Protein AF-A0A1J3EG55-F1 (afdb_monomer_lite)

Organism: Noccaea caerulescens (NCBI:txid107243)

Sequence (106 aa):
DQLGSNFPNFKHTSLSLSAMIHILVRSGRLSDAQGFVLRMIRRSGVSRAEIVNSLVSTYGNCGSNDSVFDLLIRTYVQARKLREAHEAFTLLRSKGYNVSIDACNA

InterPro domains:
  IPR002885 Pentatricopeptide repeat [PF01535] (17-43)
  IPR002885 Pentatricopeptide repeat [PF01535] (69-96)
  IPR002885 Pentatricopeptide repeat [TIGR00756] (68-99)
  IPR011990 Tetratricopeptide-like helical domain superfamily [G3DSA:1.25.40.10] (5-106)

Foldseek 3Di:
DDPDPPPPDPPQALQNLLLVLQLCVVVVVLVVSLVSLLVQVPDPPDALCRNLVSNVVCCVVSVGDLVSLLSNLLSCVVVVNLVSSVVNQVVCVVVVRDHDPVSNVD

Secondary structure (DSSP, 8-state):
-------TT----HHHHHHHHHHHHHTT-HHHHHHHHHHHHT-TT--HHHHHHHHHHHHTTTT--THHHHHHHHHHHHTT-HHHHHHHHHHHHHTT----HHHHT-

pLDDT: mean 87.92, std 17.44, range [34.44, 98.19]

Radius of gyration: 14.38 Å; chains: 1; bounding box: 51×28×25 Å

Structure (mmCIF, N/CA/C/O backbone):
data_AF-A0A1J3EG55-F1
#
_entry.id   AF-A0A1J3EG55-F1
#
loop_
_atom_site.group_PDB
_atom_site.id
_atom_site.type_symbol
_atom_site.label_atom_id
_atom_site.label_alt_id
_atom_site.label_comp_id
_atom_site.label_asym_id
_atom_site.label_entity_id
_atom_site.label_seq_id
_atom_site.pdbx_PDB_ins_code
_atom_site.Cartn_x
_atom_site.Cartn_y
_atom_site.Cartn_z
_atom_site.occupancy
_atom_site.B_iso_or_equiv
_atom_site.auth_seq_id
_atom_site.auth_comp_id
_atom_site.auth_asym_id
_atom_site.auth_atom_id
_atom_site.pdbx_PDB_model_num
ATOM 1 N N . ASP A 1 1 ? 37.882 15.446 9.664 1.00 34.44 1 ASP A N 1
ATOM 2 C CA . ASP A 1 1 ? 36.672 16.292 9.684 1.00 34.44 1 ASP A CA 1
ATOM 3 C C . ASP A 1 1 ? 35.411 15.461 9.834 1.00 34.44 1 ASP A C 1
ATOM 5 O O . ASP A 1 1 ? 35.307 14.386 9.256 1.00 34.44 1 ASP A O 1
ATOM 9 N N . GLN A 1 2 ? 34.519 15.908 10.715 1.00 37.38 2 GLN A N 1
ATOM 10 C CA . GLN A 1 2 ? 33.404 15.155 11.293 1.00 37.38 2 GLN A CA 1
ATOM 11 C C . GLN A 1 2 ? 32.308 14.804 10.265 1.00 37.38 2 GLN A C 1
ATOM 13 O O . GLN A 1 2 ? 31.556 15.671 9.827 1.00 37.38 2 GLN A O 1
ATOM 18 N N . LEU A 1 3 ? 32.153 13.513 9.947 1.00 38.78 3 LEU A N 1
ATOM 19 C CA . LEU A 1 3 ? 30.955 12.959 9.303 1.00 38.78 3 LEU A CA 1
ATOM 20 C C . LEU A 1 3 ? 29.924 12.616 10.379 1.00 38.78 3 LEU A C 1
ATOM 22 O O . LEU A 1 3 ? 29.808 11.483 10.837 1.00 38.78 3 LEU A O 1
ATOM 26 N N . GLY A 1 4 ? 29.201 13.643 10.802 1.00 37.09 4 GLY A N 1
ATOM 27 C CA . GLY A 1 4 ? 28.078 13.542 11.723 1.00 37.09 4 GLY A CA 1
ATOM 28 C C . GLY A 1 4 ? 26.906 14.366 11.220 1.00 37.09 4 GLY A C 1
ATOM 29 O O . GLY A 1 4 ? 26.401 15.211 11.949 1.00 37.09 4 GLY A O 1
ATOM 30 N N . SER A 1 5 ? 26.471 14.165 9.974 1.00 38.44 5 SER A N 1
ATOM 31 C CA . SER A 1 5 ? 25.207 14.744 9.516 1.00 38.44 5 SER A CA 1
ATOM 32 C C . SER A 1 5 ? 24.036 13.894 10.017 1.00 38.44 5 SER A C 1
ATOM 34 O O . SER A 1 5 ? 23.372 13.163 9.286 1.00 38.44 5 SER A O 1
ATOM 36 N N . ASN A 1 6 ? 23.761 14.021 11.316 1.00 37.44 6 ASN A N 1
ATOM 37 C CA . ASN A 1 6 ? 22.403 13.857 11.814 1.00 37.44 6 ASN A CA 1
ATOM 38 C C . ASN A 1 6 ? 21.540 14.879 11.065 1.00 37.44 6 ASN A C 1
ATOM 40 O O . ASN A 1 6 ? 21.702 16.072 11.293 1.00 37.44 6 ASN A O 1
ATOM 44 N N . PHE A 1 7 ? 20.666 14.432 10.159 1.00 41.16 7 PHE A N 1
ATOM 45 C CA . PHE A 1 7 ? 19.655 15.280 9.521 1.00 41.16 7 PHE A CA 1
ATOM 46 C C . PHE A 1 7 ? 18.343 15.141 10.300 1.00 41.16 7 PHE A C 1
ATOM 48 O O . PHE A 1 7 ? 17.557 14.227 10.022 1.00 41.16 7 PHE A O 1
ATOM 55 N N . PRO A 1 8 ? 18.069 16.000 11.296 1.00 42.47 8 PRO A N 1
ATOM 56 C CA . PRO A 1 8 ? 16.847 15.904 12.065 1.00 42.47 8 PRO A CA 1
ATOM 57 C C . PRO A 1 8 ? 15.734 16.480 11.185 1.00 42.47 8 PRO A C 1
ATOM 59 O O . PRO A 1 8 ? 15.786 17.640 10.784 1.00 42.47 8 PRO A O 1
ATOM 62 N N . ASN A 1 9 ? 14.716 15.667 10.898 1.00 39.00 9 ASN A N 1
ATOM 63 C CA . ASN A 1 9 ? 13.467 16.049 10.224 1.00 39.00 9 ASN A CA 1
ATOM 64 C C . ASN A 1 9 ? 13.470 16.102 8.687 1.00 39.00 9 ASN A C 1
ATOM 66 O O . ASN A 1 9 ? 12.848 16.992 8.102 1.00 39.00 9 ASN A O 1
ATOM 70 N N . PHE A 1 10 ? 13.994 15.077 8.008 1.00 43.84 10 PHE A N 1
ATOM 71 C CA . PHE A 1 10 ? 13.434 14.760 6.689 1.00 43.84 10 PHE A CA 1
ATOM 72 C C . PHE A 1 10 ? 11.945 14.416 6.868 1.00 43.84 10 PHE A C 1
ATOM 74 O O . PHE A 1 10 ? 11.579 13.315 7.290 1.00 43.84 10 PHE A O 1
ATOM 81 N N . LYS A 1 11 ? 11.053 15.369 6.566 1.00 47.81 11 LYS A N 1
ATOM 82 C CA . LYS A 1 11 ? 9.643 15.062 6.312 1.00 47.81 11 LYS A CA 1
ATOM 83 C C . LYS A 1 11 ? 9.623 14.184 5.067 1.00 47.81 11 LYS A C 1
ATOM 85 O O . LYS A 1 11 ? 9.596 14.692 3.951 1.00 47.81 11 LYS A O 1
ATOM 90 N N . HIS A 1 12 ? 9.686 12.869 5.257 1.00 60.31 12 HIS A N 1
ATOM 91 C CA . HIS A 1 12 ? 9.522 11.923 4.164 1.00 60.31 12 HIS A CA 1
ATOM 92 C C . HIS A 1 12 ? 8.202 12.239 3.457 1.00 60.31 12 HIS A C 1
ATOM 94 O O . HIS A 1 12 ? 7.116 12.110 4.036 1.00 60.31 12 HIS A O 1
ATOM 100 N N . THR A 1 13 ? 8.299 12.702 2.214 1.00 80.75 13 THR A N 1
ATOM 101 C CA . THR A 1 13 ? 7.138 12.909 1.354 1.00 80.75 13 THR A CA 1
ATOM 102 C C . THR A 1 13 ? 6.479 11.557 1.100 1.00 80.75 13 THR A C 1
ATOM 104 O O . THR A 1 13 ? 7.132 10.510 1.191 1.00 80.75 13 THR A O 1
ATOM 107 N N . SER A 1 14 ? 5.186 11.556 0.776 1.00 86.56 14 SER A N 1
ATOM 108 C CA . SER A 1 14 ? 4.450 10.331 0.424 1.00 86.56 14 SER A CA 1
ATOM 109 C C . SER A 1 14 ? 5.175 9.526 -0.667 1.00 86.56 14 SER A C 1
ATOM 111 O O . SER A 1 14 ? 5.183 8.301 -0.617 1.00 86.56 14 SER A O 1
ATOM 113 N N . LEU A 1 15 ? 5.895 10.207 -1.569 1.00 90.44 15 LEU A N 1
ATOM 114 C CA . LEU A 1 15 ? 6.748 9.611 -2.605 1.00 90.44 15 LEU A CA 1
ATOM 115 C C . LEU A 1 15 ? 7.924 8.804 -2.038 1.00 90.44 15 LEU A C 1
ATOM 117 O O . LEU A 1 15 ? 8.106 7.650 -2.409 1.00 90.44 15 LEU A O 1
ATOM 121 N N . SER A 1 16 ? 8.705 9.376 -1.116 1.00 91.81 16 SER A N 1
ATOM 122 C CA . SER A 1 16 ? 9.853 8.670 -0.522 1.00 91.81 16 SER A CA 1
ATOM 123 C C . SER A 1 16 ? 9.432 7.436 0.284 1.00 91.81 16 SER A C 1
ATOM 125 O O . SER A 1 16 ? 10.074 6.392 0.191 1.00 91.81 16 SER A O 1
ATOM 127 N N . LEU A 1 17 ? 8.316 7.526 1.022 1.00 93.69 17 LEU A N 1
ATOM 128 C CA . LEU A 1 17 ? 7.727 6.375 1.714 1.00 93.69 17 LEU A CA 1
ATOM 129 C C . LEU A 1 17 ? 7.264 5.315 0.709 1.00 93.69 17 LEU A C 1
ATOM 131 O O . LEU A 1 17 ? 7.557 4.141 0.901 1.00 93.69 17 LEU A O 1
ATOM 135 N N . SER A 1 18 ? 6.624 5.731 -0.386 1.00 95.94 18 SER A N 1
ATOM 136 C CA . SER A 1 18 ? 6.168 4.822 -1.445 1.00 95.94 18 SER A CA 1
ATOM 137 C C . SER A 1 18 ? 7.332 4.077 -2.102 1.00 95.94 18 SER A C 1
ATOM 139 O O . SER A 1 18 ? 7.285 2.855 -2.213 1.00 95.94 18 SER A O 1
ATOM 141 N N . ALA A 1 19 ? 8.424 4.770 -2.440 1.00 95.75 19 ALA A N 1
ATOM 142 C CA . ALA A 1 19 ? 9.626 4.138 -2.985 1.00 95.75 19 ALA A CA 1
ATOM 143 C C . ALA A 1 19 ? 10.225 3.095 -2.023 1.00 95.75 19 ALA A C 1
ATOM 145 O O . ALA A 1 19 ? 10.540 1.980 -2.442 1.00 95.75 19 ALA A O 1
ATOM 146 N N . MET A 1 20 ? 10.326 3.416 -0.725 1.00 96.50 20 MET A N 1
ATOM 147 C CA . MET A 1 20 ? 10.784 2.456 0.290 1.00 96.50 20 MET A CA 1
ATOM 148 C C . MET A 1 20 ? 9.860 1.239 0.382 1.00 96.50 20 MET A C 1
ATOM 150 O O . MET A 1 20 ? 10.346 0.110 0.406 1.00 96.50 20 MET A O 1
ATOM 154 N N . ILE A 1 21 ? 8.540 1.452 0.380 1.00 97.50 21 ILE A N 1
ATOM 155 C CA . ILE A 1 21 ? 7.551 0.369 0.399 1.00 97.50 21 ILE A CA 1
ATOM 156 C C . ILE A 1 21 ? 7.740 -0.548 -0.818 1.00 97.50 21 ILE A C 1
ATOM 158 O O . ILE A 1 21 ? 7.843 -1.759 -0.637 1.00 97.50 21 ILE A O 1
ATOM 162 N N . HIS A 1 22 ? 7.858 -0.005 -2.037 1.00 97.31 22 HIS A N 1
ATOM 163 C CA . HIS A 1 22 ? 8.062 -0.821 -3.241 1.00 97.31 22 HIS A CA 1
ATOM 164 C C . HIS A 1 22 ? 9.343 -1.659 -3.175 1.00 97.31 22 HIS A C 1
ATOM 166 O O . HIS A 1 22 ? 9.319 -2.840 -3.525 1.00 97.31 22 HIS A O 1
ATOM 172 N N . ILE A 1 23 ? 10.451 -1.069 -2.711 1.00 96.56 23 ILE A N 1
ATOM 173 C CA . ILE A 1 23 ? 11.729 -1.776 -2.557 1.00 96.56 23 ILE A CA 1
ATOM 174 C C . ILE A 1 23 ? 11.585 -2.920 -1.549 1.00 96.56 23 ILE A C 1
ATOM 176 O O . ILE A 1 23 ? 12.027 -4.033 -1.824 1.00 96.56 23 ILE A O 1
ATOM 180 N N . LEU A 1 24 ? 10.952 -2.672 -0.400 1.00 97.31 24 LEU A N 1
ATOM 181 C CA . LEU A 1 24 ? 10.777 -3.680 0.647 1.00 97.31 24 LEU A CA 1
ATOM 182 C C . LEU A 1 24 ? 9.854 -4.820 0.206 1.00 97.31 24 LEU A C 1
ATOM 184 O O . LEU A 1 24 ? 10.186 -5.980 0.441 1.00 97.31 24 LEU A O 1
ATOM 188 N N . VAL A 1 25 ? 8.752 -4.505 -0.482 1.00 97.12 25 VAL A N 1
ATOM 189 C CA . VAL A 1 25 ? 7.839 -5.502 -1.064 1.00 97.12 25 VAL A CA 1
ATOM 190 C C . VAL A 1 25 ? 8.579 -6.403 -2.048 1.00 97.12 25 VAL A C 1
ATOM 192 O O . VAL A 1 25 ? 8.508 -7.625 -1.938 1.00 97.12 25 VAL A O 1
ATOM 195 N N . ARG A 1 26 ? 9.357 -5.817 -2.966 1.00 94.88 26 ARG A N 1
ATOM 196 C CA . ARG A 1 26 ? 10.136 -6.580 -3.951 1.00 94.88 26 ARG A CA 1
ATOM 197 C C . ARG A 1 26 ? 11.207 -7.458 -3.304 1.00 94.88 26 ARG A C 1
ATOM 199 O O . ARG A 1 26 ? 11.486 -8.542 -3.798 1.00 94.88 26 ARG A O 1
ATOM 206 N N . SER A 1 27 ? 11.778 -7.004 -2.195 1.00 95.06 27 SER A N 1
ATOM 207 C CA . SER A 1 27 ? 12.760 -7.762 -1.415 1.00 95.06 27 SER A CA 1
ATOM 208 C C . SER A 1 27 ? 12.127 -8.783 -0.456 1.00 95.06 27 SER A C 1
ATOM 210 O O . SER A 1 27 ? 12.838 -9.353 0.366 1.00 95.06 27 SER A O 1
ATOM 212 N N . GLY A 1 28 ? 10.803 -8.990 -0.494 1.00 94.81 28 GLY A N 1
AT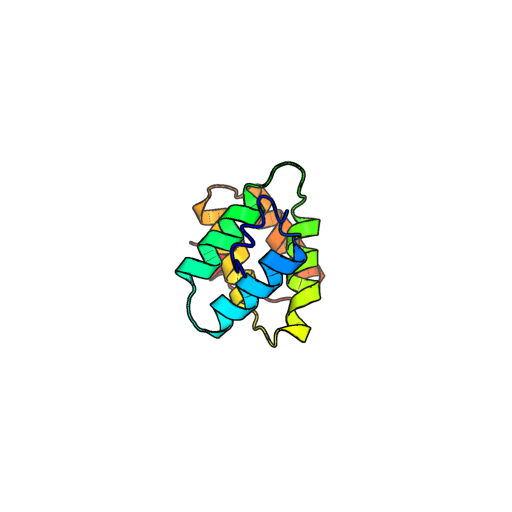OM 213 C CA . GLY A 1 28 ? 10.090 -9.936 0.375 1.00 94.81 28 GLY A CA 1
ATOM 214 C C . GLY A 1 28 ? 9.966 -9.499 1.841 1.00 94.81 28 GLY A C 1
ATOM 215 O O . GLY A 1 28 ? 9.467 -10.250 2.677 1.00 94.81 28 GLY A O 1
ATOM 216 N N . ARG A 1 29 ? 10.378 -8.273 2.180 1.00 97.00 29 ARG A N 1
ATOM 217 C CA . ARG A 1 29 ? 10.374 -7.725 3.547 1.00 97.00 29 ARG A CA 1
ATOM 218 C C . ARG A 1 29 ? 9.020 -7.101 3.890 1.00 97.00 29 ARG A C 1
ATOM 220 O O . ARG A 1 29 ? 8.917 -5.905 4.170 1.00 97.00 29 ARG A O 1
ATOM 227 N N . LEU A 1 30 ? 7.965 -7.914 3.842 1.00 95.69 30 LEU A N 1
ATOM 228 C CA . LEU A 1 30 ? 6.580 -7.442 3.958 1.00 95.69 30 LEU A CA 1
ATOM 229 C C . LEU A 1 30 ? 6.268 -6.802 5.317 1.00 95.69 30 LEU A C 1
ATOM 231 O O . LEU A 1 30 ? 5.585 -5.784 5.349 1.00 95.69 30 LEU A O 1
ATOM 235 N N . SER A 1 31 ? 6.810 -7.330 6.418 1.00 96.12 31 SER A N 1
ATOM 236 C CA . SER A 1 31 ? 6.615 -6.752 7.758 1.00 96.12 31 SER A CA 1
ATOM 237 C C . SER A 1 31 ? 7.203 -5.341 7.873 1.00 96.12 31 SER A C 1
ATOM 239 O O . SER A 1 31 ? 6.581 -4.446 8.443 1.00 96.12 31 SER A O 1
ATOM 241 N N . ASP A 1 32 ? 8.373 -5.109 7.272 1.00 97.31 32 ASP A N 1
ATOM 242 C CA . ASP A 1 32 ? 8.998 -3.784 7.254 1.00 97.31 32 ASP A CA 1
A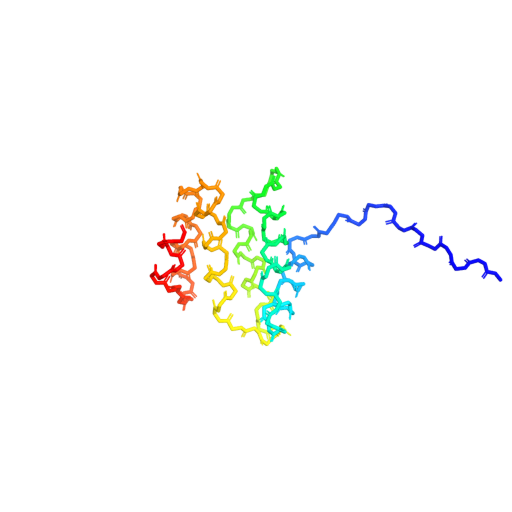TOM 243 C C . ASP A 1 32 ? 8.208 -2.821 6.365 1.00 97.31 32 ASP A C 1
ATOM 245 O O . ASP A 1 32 ? 7.913 -1.693 6.767 1.00 97.31 32 ASP A O 1
ATOM 249 N N . ALA A 1 33 ? 7.809 -3.281 5.172 1.00 97.81 33 ALA A N 1
ATOM 250 C CA . ALA A 1 33 ? 6.965 -2.510 4.264 1.00 97.81 33 ALA A CA 1
ATOM 251 C C . ALA A 1 33 ? 5.650 -2.100 4.946 1.00 97.81 33 ALA A C 1
ATOM 253 O O . ALA A 1 33 ? 5.238 -0.941 4.860 1.00 97.81 33 ALA A O 1
ATOM 254 N N . GLN A 1 34 ? 5.035 -3.022 5.689 1.00 97.81 34 GLN A N 1
ATOM 255 C CA . GLN A 1 34 ? 3.824 -2.770 6.459 1.00 97.81 34 GLN A CA 1
ATOM 256 C C . GLN A 1 34 ? 4.021 -1.660 7.495 1.00 97.81 34 GLN A C 1
ATOM 258 O O . GLN A 1 34 ? 3.148 -0.805 7.644 1.00 97.81 34 GLN A O 1
ATOM 263 N N . GLY A 1 35 ? 5.170 -1.615 8.175 1.00 97.25 35 GLY A N 1
ATOM 264 C CA . GLY A 1 35 ? 5.505 -0.532 9.102 1.00 97.25 35 GLY A CA 1
ATOM 265 C C . GLY A 1 35 ? 5.493 0.849 8.431 1.00 97.25 35 GLY A C 1
ATOM 266 O O . GLY A 1 35 ? 4.955 1.813 8.986 1.00 97.25 35 GLY A O 1
ATOM 267 N N . PHE A 1 36 ? 6.008 0.949 7.202 1.00 96.38 36 PHE A N 1
ATOM 268 C CA . PHE A 1 36 ? 5.969 2.192 6.424 1.00 96.38 36 PHE A CA 1
ATOM 269 C C . PHE A 1 36 ? 4.564 2.544 5.928 1.00 96.38 36 PHE A C 1
ATOM 271 O O . PHE A 1 36 ? 4.171 3.711 6.012 1.00 96.38 36 PHE A O 1
ATOM 278 N N . VAL A 1 37 ? 3.777 1.561 5.481 1.00 97.31 37 VAL A N 1
ATOM 279 C CA . VAL A 1 37 ? 2.362 1.775 5.133 1.00 97.31 37 VAL A CA 1
ATOM 280 C C . VAL A 1 37 ? 1.593 2.280 6.355 1.00 97.31 37 VAL A C 1
ATOM 282 O O . VAL A 1 37 ? 0.888 3.286 6.277 1.00 97.31 37 VAL A O 1
ATOM 285 N N . LEU A 1 38 ? 1.789 1.654 7.516 1.00 97.00 38 LEU A N 1
ATOM 286 C CA . LEU A 1 38 ? 1.149 2.046 8.769 1.00 97.00 38 LEU A CA 1
ATOM 287 C C . LEU A 1 38 ? 1.497 3.491 9.153 1.00 97.00 38 LEU A C 1
ATOM 289 O O . LEU A 1 38 ? 0.629 4.251 9.592 1.00 97.00 38 LEU A O 1
ATOM 293 N N . ARG A 1 39 ? 2.754 3.896 8.936 1.00 94.69 39 ARG A N 1
ATOM 294 C CA . ARG A 1 39 ? 3.207 5.282 9.109 1.00 94.69 39 ARG A CA 1
ATOM 295 C C . ARG A 1 39 ? 2.491 6.245 8.158 1.00 94.69 39 ARG A C 1
ATOM 297 O O . ARG A 1 39 ? 2.137 7.341 8.588 1.00 94.69 39 ARG A O 1
ATOM 304 N N . MET A 1 40 ? 2.258 5.861 6.901 1.00 93.75 40 MET A N 1
ATOM 305 C CA . MET A 1 40 ? 1.519 6.687 5.936 1.00 93.75 40 MET A CA 1
ATOM 306 C C . MET A 1 40 ? 0.053 6.863 6.338 1.00 93.75 40 MET A C 1
ATOM 308 O O . MET A 1 40 ? -0.417 7.995 6.424 1.00 93.75 40 MET A O 1
ATOM 312 N N . ILE A 1 41 ? -0.660 5.774 6.644 1.00 95.50 41 ILE A N 1
ATOM 313 C CA . ILE A 1 41 ? -2.110 5.827 6.912 1.00 95.50 41 ILE A CA 1
ATOM 314 C C . ILE A 1 41 ? -2.470 6.501 8.247 1.00 95.50 41 ILE A C 1
ATOM 316 O O . ILE A 1 41 ? -3.629 6.862 8.467 1.00 95.50 41 ILE A O 1
ATOM 320 N N . ARG A 1 42 ? -1.495 6.643 9.156 1.00 94.12 42 ARG A N 1
ATOM 321 C CA . ARG A 1 42 ? -1.630 7.352 10.440 1.00 94.12 42 ARG A CA 1
ATOM 322 C C . ARG A 1 42 ? -1.234 8.828 10.359 1.00 94.12 42 ARG A C 1
ATOM 324 O O . ARG A 1 42 ? -1.439 9.552 11.330 1.00 94.12 42 ARG A O 1
ATOM 331 N N . ARG A 1 43 ? -0.659 9.291 9.242 1.00 91.00 43 ARG A N 1
ATOM 332 C CA . ARG A 1 43 ? -0.188 10.674 9.105 1.00 91.00 43 ARG A CA 1
ATOM 333 C C . ARG A 1 43 ? -1.376 11.631 8.956 1.00 91.00 43 ARG A C 1
ATOM 335 O O . ARG A 1 43 ? -2.125 11.555 7.985 1.00 91.00 43 ARG A O 1
ATOM 342 N N . SER A 1 44 ? -1.527 12.557 9.902 1.00 88.69 44 SER A N 1
ATOM 343 C CA . SER A 1 44 ? -2.554 13.603 9.847 1.00 88.69 44 SER A CA 1
ATOM 344 C C . SER A 1 44 ? -2.390 14.496 8.614 1.00 88.69 44 SER A C 1
ATOM 346 O O . SER A 1 44 ? -1.269 14.805 8.209 1.00 88.69 44 SER A O 1
ATOM 348 N N . GLY A 1 45 ? -3.511 14.919 8.028 1.00 86.88 45 GLY A N 1
ATOM 349 C CA . GLY A 1 45 ? -3.533 15.815 6.865 1.00 86.88 45 GLY A CA 1
ATOM 350 C C . GLY A 1 45 ? -3.257 15.142 5.516 1.00 86.88 45 GLY A C 1
ATOM 351 O O . GLY A 1 45 ? -3.264 15.823 4.499 1.00 86.88 45 GLY A O 1
ATOM 352 N N . VAL A 1 46 ? -3.046 13.822 5.483 1.00 89.31 46 VAL A N 1
ATOM 353 C CA . VAL A 1 46 ? -2.847 13.064 4.240 1.00 89.31 46 VAL A CA 1
ATOM 354 C C . VAL A 1 46 ? -4.143 12.387 3.826 1.00 89.31 46 VAL A C 1
ATOM 356 O O . VAL A 1 46 ? -4.752 11.648 4.603 1.00 89.31 46 VAL A O 1
ATOM 359 N N . SER A 1 47 ? -4.566 12.609 2.583 1.00 92.38 47 SER A N 1
ATOM 360 C CA . SER A 1 47 ? -5.742 11.933 2.035 1.00 92.38 47 SER A CA 1
ATOM 361 C C . SER A 1 47 ? -5.408 10.520 1.542 1.00 92.38 47 SER A C 1
ATOM 363 O O . SER A 1 47 ? -4.274 10.212 1.179 1.00 92.38 47 SER A O 1
ATOM 365 N N . ARG A 1 48 ? -6.423 9.650 1.470 1.00 93.81 48 ARG A N 1
ATOM 366 C CA . ARG A 1 48 ? -6.275 8.301 0.894 1.00 93.81 48 ARG A CA 1
ATOM 367 C C . ARG A 1 48 ? -5.874 8.385 -0.577 1.00 93.81 48 ARG A C 1
ATOM 369 O O . ARG A 1 48 ? -5.025 7.625 -1.029 1.00 93.81 48 ARG A O 1
ATOM 376 N N . ALA A 1 49 ? -6.429 9.368 -1.287 1.00 94.81 49 ALA A N 1
ATOM 377 C CA . ALA A 1 49 ? -6.053 9.670 -2.656 1.00 94.81 49 ALA A CA 1
ATOM 378 C C . ALA A 1 49 ? -4.568 10.024 -2.779 1.00 94.81 49 ALA A C 1
ATOM 380 O O . ALA A 1 49 ? -3.914 9.510 -3.676 1.00 94.81 49 ALA A O 1
ATOM 381 N N . GLU A 1 50 ? -4.008 10.822 -1.867 1.00 94.62 50 GLU A N 1
ATOM 382 C CA . GLU A 1 50 ? -2.576 11.141 -1.879 1.00 94.62 50 GLU A CA 1
ATOM 383 C C . GLU A 1 50 ? -1.706 9.891 -1.678 1.00 94.62 50 GLU A C 1
ATOM 385 O O . GLU A 1 50 ? -0.736 9.714 -2.410 1.00 94.62 50 GLU A O 1
ATOM 390 N N . ILE A 1 51 ? -2.076 9.002 -0.749 1.00 95.75 51 ILE A N 1
ATOM 391 C CA . ILE A 1 51 ? -1.353 7.741 -0.493 1.00 95.75 51 ILE A CA 1
ATOM 392 C C . ILE A 1 51 ? -1.395 6.824 -1.720 1.00 95.75 51 ILE A C 1
ATOM 394 O O . ILE A 1 51 ? -0.366 6.306 -2.153 1.00 95.75 51 ILE A O 1
ATOM 398 N N . VAL A 1 52 ? -2.579 6.635 -2.308 1.00 96.88 52 VAL A N 1
ATOM 399 C CA . VAL A 1 52 ? -2.735 5.808 -3.512 1.00 96.88 52 VAL A CA 1
ATOM 400 C C . VAL A 1 52 ? -1.996 6.437 -4.690 1.00 96.88 52 VAL A C 1
ATOM 402 O O . VAL A 1 52 ? -1.282 5.743 -5.406 1.00 96.88 52 VAL A O 1
ATOM 405 N N . ASN A 1 53 ? -2.119 7.751 -4.889 1.00 95.81 53 ASN A N 1
ATOM 406 C CA . ASN A 1 53 ? -1.421 8.470 -5.952 1.00 95.81 53 ASN A CA 1
ATOM 407 C C . ASN A 1 53 ? 0.094 8.344 -5.809 1.00 95.81 53 ASN A C 1
ATOM 409 O O . ASN A 1 53 ? 0.759 8.120 -6.817 1.00 95.81 53 ASN A O 1
ATOM 413 N N . SER A 1 54 ? 0.635 8.442 -4.591 1.00 95.88 54 SER A N 1
ATOM 414 C CA . SER A 1 54 ? 2.075 8.320 -4.388 1.00 95.88 54 SER A CA 1
ATOM 415 C C . SER A 1 54 ? 2.572 6.916 -4.722 1.00 95.88 54 SER A C 1
ATOM 417 O O . SER A 1 54 ? 3.510 6.808 -5.505 1.00 95.88 54 SER A O 1
ATOM 419 N N . LEU A 1 55 ? 1.898 5.863 -4.240 1.00 96.75 55 LEU A N 1
ATOM 420 C CA . LEU A 1 55 ? 2.245 4.470 -4.561 1.00 96.75 55 LEU A CA 1
ATOM 421 C C . LEU A 1 55 ? 2.138 4.186 -6.063 1.00 96.75 55 LEU A C 1
ATOM 423 O O . LEU A 1 55 ? 3.046 3.620 -6.657 1.00 96.75 55 LEU A O 1
ATOM 427 N N . VAL A 1 56 ? 1.062 4.637 -6.706 1.00 96.25 56 VAL A N 1
ATOM 428 C CA . VAL A 1 56 ? 0.878 4.482 -8.157 1.00 96.25 56 VAL A CA 1
ATOM 429 C C . VAL A 1 56 ? 1.971 5.215 -8.940 1.00 96.25 56 VAL A C 1
ATOM 431 O O . VAL A 1 56 ? 2.546 4.649 -9.865 1.00 96.25 56 VAL A O 1
ATOM 434 N N . SER A 1 57 ? 2.307 6.449 -8.553 1.00 94.75 57 SER A N 1
ATOM 435 C CA . SER A 1 57 ? 3.310 7.259 -9.257 1.00 94.75 57 SER A CA 1
ATOM 436 C C . SER A 1 57 ? 4.723 6.674 -9.196 1.00 94.75 57 SER A C 1
ATOM 438 O O . SER A 1 57 ? 5.506 6.864 -10.123 1.00 94.75 57 SER A O 1
ATOM 440 N N . THR A 1 58 ? 5.054 5.942 -8.128 1.00 94.69 58 THR A N 1
ATOM 441 C CA . THR A 1 58 ? 6.367 5.305 -7.960 1.00 94.69 58 THR A CA 1
ATOM 442 C C . THR A 1 58 ? 6.403 3.852 -8.433 1.00 94.69 58 THR A C 1
ATOM 444 O O . THR A 1 58 ? 7.491 3.303 -8.594 1.00 94.69 58 THR A O 1
ATOM 447 N N . TYR A 1 59 ? 5.246 3.238 -8.698 1.00 94.38 59 TYR A N 1
ATOM 448 C CA . TYR A 1 59 ? 5.109 1.816 -9.022 1.00 94.38 59 TYR A CA 1
ATOM 449 C C . TYR A 1 59 ? 6.015 1.369 -10.179 1.00 94.38 59 TYR A C 1
ATOM 451 O O . TYR A 1 59 ? 6.807 0.437 -10.019 1.00 94.38 59 TYR A O 1
ATOM 459 N N . GLY A 1 60 ? 5.932 2.064 -11.321 1.00 91.75 60 GLY A N 1
ATOM 460 C CA . GLY A 1 60 ? 6.695 1.728 -12.528 1.00 91.75 60 GLY A CA 1
ATOM 461 C C . GLY A 1 60 ? 8.199 1.936 -12.350 1.00 91.75 60 GLY A C 1
ATOM 462 O O . GLY A 1 60 ? 8.986 1.034 -12.621 1.00 91.75 60 GLY A O 1
ATOM 463 N N . ASN A 1 61 ? 8.599 3.087 -11.801 1.00 90.25 61 ASN A N 1
ATOM 464 C CA . ASN A 1 61 ? 10.011 3.427 -11.586 1.00 90.25 61 ASN A CA 1
ATOM 465 C C . ASN A 1 61 ? 10.708 2.470 -10.609 1.00 90.25 61 ASN A C 1
ATOM 467 O O . ASN A 1 61 ? 11.916 2.264 -10.693 1.00 90.25 61 ASN A O 1
ATOM 471 N N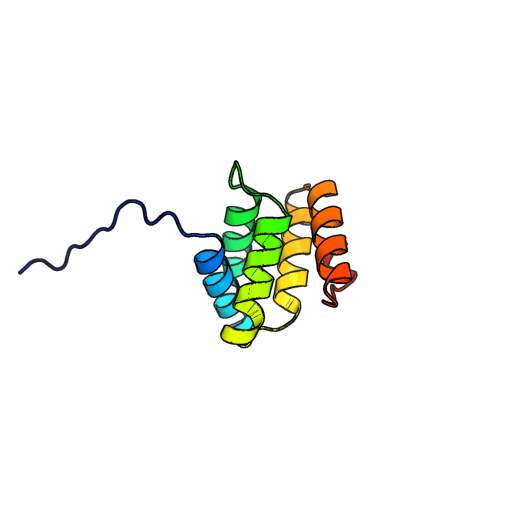 . CYS A 1 62 ? 9.957 1.883 -9.675 1.00 91.56 62 CYS A N 1
ATOM 472 C CA . CYS A 1 62 ? 10.485 0.915 -8.725 1.00 91.56 62 CYS A CA 1
ATOM 473 C C . CYS A 1 62 ? 10.421 -0.537 -9.226 1.00 91.56 62 CYS A C 1
ATOM 475 O O . CYS A 1 62 ? 10.875 -1.425 -8.502 1.00 91.56 62 CYS A O 1
ATOM 477 N N . GLY A 1 63 ? 9.871 -0.804 -10.419 1.00 90.19 63 GLY A N 1
ATOM 478 C CA . GLY A 1 63 ? 9.643 -2.167 -10.914 1.00 90.19 63 GLY A CA 1
ATOM 479 C C . GLY A 1 63 ? 8.852 -3.005 -9.908 1.00 90.19 63 GLY A C 1
ATOM 480 O O . GLY A 1 63 ? 9.260 -4.117 -9.570 1.00 90.19 63 GLY A O 1
ATOM 481 N N . SER A 1 64 ? 7.814 -2.403 -9.319 1.00 92.38 64 SER A N 1
ATOM 482 C CA . SER A 1 64 ? 7.004 -3.048 -8.289 1.00 92.38 64 SER A CA 1
ATOM 483 C C . SER A 1 64 ? 6.000 -4.032 -8.895 1.00 92.38 64 SER A C 1
ATOM 485 O O . SER A 1 64 ? 5.907 -4.180 -10.109 1.00 92.38 64 SER A O 1
ATOM 487 N N . ASN A 1 65 ? 5.267 -4.724 -8.030 1.00 91.88 65 ASN A N 1
ATOM 488 C CA . ASN A 1 65 ? 4.189 -5.629 -8.406 1.00 91.88 65 ASN A CA 1
ATOM 489 C C . ASN A 1 65 ? 2.948 -5.332 -7.550 1.00 91.88 65 ASN A C 1
ATOM 491 O O . ASN A 1 65 ? 3.032 -4.610 -6.552 1.00 91.88 65 ASN A O 1
ATOM 495 N N . ASP A 1 66 ?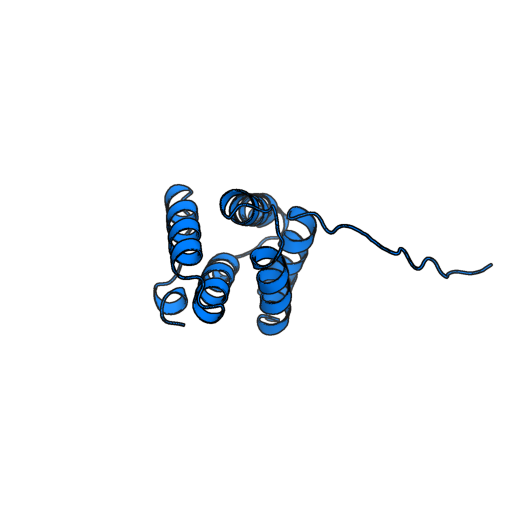 1.804 -5.902 -7.923 1.00 92.56 66 ASP A N 1
ATOM 496 C CA . ASP A 1 66 ? 0.502 -5.565 -7.329 1.00 92.56 66 ASP A CA 1
ATOM 497 C C . ASP A 1 66 ? 0.377 -5.901 -5.837 1.00 92.56 66 ASP A C 1
ATOM 499 O O . ASP A 1 66 ? -0.462 -5.321 -5.147 1.00 92.56 66 ASP A O 1
ATOM 503 N N . SER A 1 67 ? 1.270 -6.734 -5.285 1.00 94.88 67 SER A N 1
ATOM 504 C CA . SER A 1 67 ? 1.255 -7.055 -3.851 1.00 94.88 67 SER A CA 1
ATOM 505 C C . SER A 1 67 ? 1.468 -5.828 -2.953 1.00 94.88 67 SER A C 1
ATOM 507 O O . SER A 1 67 ? 1.090 -5.846 -1.782 1.00 94.88 67 SER A O 1
ATOM 509 N N . VAL A 1 68 ? 2.008 -4.725 -3.489 1.00 97.19 68 VAL A N 1
ATOM 510 C CA . VAL A 1 68 ? 2.082 -3.449 -2.763 1.00 97.19 68 VAL A CA 1
ATOM 511 C C . VAL A 1 68 ? 0.698 -2.865 -2.459 1.00 97.19 68 VAL A C 1
ATOM 513 O O . VAL A 1 68 ? 0.496 -2.255 -1.406 1.00 97.19 68 VAL A O 1
ATOM 516 N N . PHE A 1 69 ? -0.266 -3.065 -3.355 1.00 97.25 69 PHE A N 1
ATOM 517 C CA . PHE A 1 69 ? -1.633 -2.585 -3.193 1.00 97.25 69 PHE A CA 1
ATOM 518 C C . PHE A 1 69 ? -2.425 -3.493 -2.254 1.00 97.25 69 PHE A C 1
ATOM 520 O O . PHE A 1 69 ? -3.133 -2.992 -1.379 1.00 97.25 69 PHE A O 1
ATOM 527 N N . ASP A 1 70 ? -2.214 -4.807 -2.345 1.00 97.06 70 ASP A N 1
ATOM 528 C CA . ASP A 1 70 ? -2.725 -5.766 -1.361 1.00 97.06 70 ASP A CA 1
ATOM 529 C C . ASP A 1 70 ? -2.232 -5.421 0.047 1.00 97.06 70 ASP A C 1
ATOM 531 O O . ASP A 1 70 ? -3.013 -5.380 0.999 1.00 97.06 70 ASP A O 1
ATOM 535 N N . LEU A 1 71 ? -0.941 -5.102 0.181 1.00 97.69 71 LEU A N 1
ATOM 536 C CA . LEU A 1 71 ? -0.352 -4.693 1.450 1.00 97.69 71 LEU A CA 1
ATOM 537 C C . LEU A 1 71 ? -0.990 -3.405 1.990 1.00 97.69 71 LEU A C 1
ATOM 539 O O . LEU A 1 71 ? -1.243 -3.314 3.195 1.00 97.69 71 LEU A O 1
ATOM 543 N N . LEU A 1 72 ? -1.279 -2.425 1.126 1.00 98.12 72 LEU A N 1
ATOM 544 C CA . LEU A 1 72 ? -1.977 -1.199 1.520 1.00 98.12 72 LEU A CA 1
ATOM 545 C C . LEU A 1 72 ? -3.348 -1.510 2.131 1.00 98.12 72 LEU A C 1
ATOM 547 O O . LEU A 1 72 ? -3.641 -1.051 3.239 1.00 98.12 72 LEU A O 1
ATOM 551 N N . ILE A 1 73 ? -4.170 -2.298 1.431 1.00 98.19 73 ILE A N 1
ATOM 552 C CA . ILE A 1 73 ? -5.527 -2.631 1.883 1.00 98.19 73 ILE A CA 1
ATOM 553 C C . ILE A 1 73 ? -5.488 -3.469 3.157 1.00 98.19 73 ILE A C 1
ATOM 555 O O . ILE A 1 73 ? -6.123 -3.095 4.145 1.00 98.19 73 ILE A O 1
ATOM 559 N N . ARG A 1 74 ? -4.655 -4.512 3.187 1.00 97.56 74 ARG A N 1
ATOM 560 C CA . ARG A 1 74 ? -4.431 -5.343 4.376 1.00 97.56 74 ARG A CA 1
ATOM 561 C C . ARG A 1 74 ? -4.071 -4.501 5.596 1.00 97.56 74 ARG A C 1
ATOM 563 O O . ARG A 1 74 ? -4.625 -4.694 6.674 1.00 97.56 74 ARG A O 1
ATOM 570 N N . THR A 1 75 ? -3.181 -3.523 5.429 1.00 97.88 75 THR A N 1
ATOM 571 C CA . THR A 1 75 ? -2.759 -2.656 6.538 1.00 97.88 75 THR A CA 1
ATOM 572 C C . THR A 1 75 ? -3.898 -1.767 7.039 1.00 97.88 75 THR A C 1
ATOM 574 O O . THR A 1 75 ? -4.025 -1.571 8.249 1.00 97.88 75 THR A O 1
ATOM 577 N N . TYR A 1 76 ? -4.756 -1.247 6.153 1.00 97.94 76 TYR A N 1
ATOM 578 C CA . TYR A 1 76 ? -5.955 -0.517 6.578 1.00 97.94 76 TYR A CA 1
ATOM 579 C C . TYR A 1 76 ? -6.932 -1.407 7.357 1.00 97.94 76 TYR A C 1
ATOM 581 O O . TYR A 1 76 ? -7.420 -0.986 8.411 1.00 97.94 76 TYR A O 1
ATOM 589 N N . VAL A 1 77 ? -7.197 -2.625 6.872 1.00 97.19 77 VAL A N 1
ATOM 590 C CA . VAL A 1 77 ? -8.109 -3.582 7.524 1.00 97.19 77 VAL A CA 1
ATOM 591 C C . VAL A 1 77 ? -7.608 -3.936 8.924 1.00 97.19 77 VAL A C 1
ATOM 593 O O . VAL A 1 77 ? -8.338 -3.777 9.907 1.00 97.19 77 VAL A O 1
ATOM 596 N N . GLN A 1 78 ? -6.328 -4.288 9.042 1.00 96.44 78 GLN A N 1
ATOM 597 C CA . GLN A 1 78 ? -5.692 -4.625 10.318 1.00 96.44 78 GLN A CA 1
ATOM 598 C C . GLN A 1 78 ? -5.638 -3.435 11.284 1.00 96.44 78 GLN A C 1
ATOM 600 O O . GLN A 1 78 ? -5.759 -3.605 12.496 1.00 96.44 78 GLN A O 1
ATOM 605 N N . ALA A 1 79 ? -5.547 -2.207 10.765 1.00 96.25 79 ALA A N 1
ATOM 606 C CA . ALA A 1 79 ? -5.660 -0.982 11.555 1.00 96.25 79 ALA A CA 1
ATOM 607 C C . ALA A 1 79 ? -7.112 -0.595 11.911 1.00 96.25 79 ALA A C 1
ATOM 609 O O . ALA A 1 79 ? -7.324 0.491 12.451 1.00 96.25 79 ALA A O 1
ATOM 610 N N . ARG A 1 80 ? -8.105 -1.449 11.609 1.00 96.31 80 ARG A N 1
ATOM 611 C CA . ARG A 1 80 ? -9.550 -1.219 11.815 1.00 96.31 80 ARG A CA 1
ATOM 612 C C . ARG A 1 80 ? -10.092 0.026 11.097 1.00 96.31 80 ARG A C 1
ATOM 614 O O . ARG A 1 80 ? -11.083 0.618 11.515 1.00 96.31 80 ARG A O 1
ATOM 621 N N . LYS A 1 81 ? -9.468 0.405 9.981 1.00 95.81 81 LYS A N 1
ATOM 622 C CA . LYS A 1 81 ? -9.812 1.571 9.150 1.00 95.81 81 LYS A CA 1
ATOM 623 C C . LYS A 1 81 ? -10.588 1.148 7.900 1.00 95.81 81 LYS A C 1
ATOM 625 O O . LYS A 1 81 ? -10.143 1.357 6.774 1.00 95.81 81 LYS A O 1
ATOM 630 N N . LEU A 1 82 ? -11.733 0.492 8.099 1.00 95.81 82 LEU A N 1
ATOM 631 C CA . LEU A 1 82 ? -12.472 -0.191 7.024 1.00 95.81 82 LEU A CA 1
ATOM 632 C C . LEU A 1 82 ? -13.019 0.763 5.954 1.00 95.81 82 LEU A C 1
ATOM 634 O O . LEU A 1 82 ? -12.986 0.441 4.769 1.00 95.81 82 LEU A O 1
ATOM 638 N N . ARG A 1 83 ? -13.478 1.957 6.349 1.00 96.12 83 ARG A N 1
ATOM 639 C CA . ARG A 1 83 ? -13.949 2.967 5.391 1.00 96.12 83 ARG A CA 1
ATOM 640 C C . ARG A 1 83 ? -12.802 3.444 4.506 1.00 96.12 83 ARG A C 1
ATOM 642 O O . ARG A 1 83 ? -12.943 3.493 3.288 1.00 96.12 83 ARG A O 1
ATOM 649 N N . GLU A 1 84 ? -11.655 3.747 5.107 1.00 97.12 84 GLU A N 1
ATOM 650 C CA . GLU A 1 84 ? -10.461 4.144 4.364 1.00 97.12 84 GLU A CA 1
ATOM 651 C C . GLU A 1 84 ? -9.925 3.011 3.477 1.00 97.12 84 GLU A C 1
ATOM 653 O O . GLU A 1 84 ? -9.484 3.288 2.363 1.00 97.12 84 GLU A O 1
ATOM 658 N N . ALA A 1 85 ? -10.013 1.752 3.930 1.00 97.12 85 ALA A N 1
ATOM 659 C CA . ALA A 1 85 ? -9.686 0.578 3.120 1.00 97.12 85 ALA A CA 1
ATOM 660 C C . ALA A 1 85 ? -10.552 0.527 1.855 1.00 97.12 85 ALA A C 1
ATOM 662 O O . ALA A 1 85 ? -10.029 0.417 0.750 1.00 97.12 85 ALA A O 1
ATOM 663 N N . HIS A 1 86 ? -11.871 0.671 2.007 1.00 96.12 86 HIS A N 1
ATOM 664 C CA . HIS A 1 86 ? -12.815 0.652 0.892 1.00 96.12 86 HIS A CA 1
ATOM 665 C C . HIS A 1 86 ? -12.586 1.810 -0.096 1.00 96.12 86 HIS A C 1
ATOM 667 O O . HIS A 1 86 ? -12.600 1.603 -1.311 1.00 96.12 86 HIS A O 1
ATOM 673 N N . GLU A 1 87 ? -12.334 3.024 0.405 1.00 97.06 87 GLU A N 1
ATOM 674 C CA . GLU A 1 87 ? -11.993 4.183 -0.433 1.00 97.06 87 GLU A CA 1
ATOM 675 C C . GLU A 1 87 ? -10.715 3.937 -1.248 1.00 97.06 87 GLU A C 1
ATOM 677 O O . GLU A 1 87 ? -10.694 4.172 -2.457 1.00 97.06 87 GLU A O 1
ATOM 682 N N . ALA A 1 88 ? -9.657 3.435 -0.602 1.00 97.62 88 ALA A N 1
ATOM 683 C CA . ALA A 1 88 ? -8.397 3.123 -1.272 1.00 97.62 88 ALA A CA 1
ATOM 684 C C . ALA A 1 88 ? -8.561 1.992 -2.300 1.00 97.62 88 ALA A C 1
ATOM 686 O O . ALA A 1 88 ? -8.061 2.113 -3.417 1.00 97.62 88 ALA A O 1
ATOM 687 N N . PHE A 1 89 ? -9.301 0.934 -1.955 1.00 96.75 89 PHE A N 1
ATOM 688 C CA . PHE A 1 89 ? -9.606 -0.184 -2.850 1.00 96.75 89 PHE A CA 1
ATOM 689 C C . PHE A 1 89 ? -10.340 0.300 -4.102 1.00 96.75 89 PHE A C 1
ATOM 691 O O . PHE A 1 89 ? -9.915 0.024 -5.222 1.00 96.75 89 PHE A O 1
ATOM 698 N N . THR A 1 90 ? -11.400 1.089 -3.922 1.00 96.75 90 THR A N 1
ATOM 699 C CA . THR A 1 90 ? -12.193 1.631 -5.035 1.00 96.75 90 THR A CA 1
ATOM 700 C C . THR A 1 90 ? -11.336 2.504 -5.950 1.00 96.75 90 THR A C 1
ATOM 702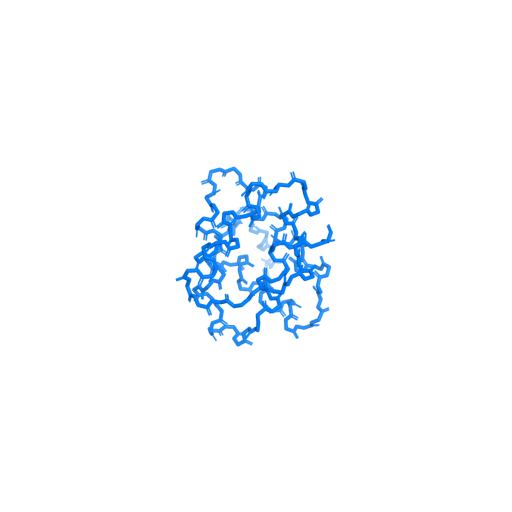 O O . THR A 1 90 ? -11.419 2.384 -7.171 1.00 96.75 90 THR A O 1
ATOM 705 N N . LEU A 1 91 ? -10.462 3.336 -5.375 1.00 97.38 91 LEU A N 1
ATOM 706 C CA . LEU A 1 91 ? -9.565 4.200 -6.140 1.00 97.38 91 LEU A CA 1
ATOM 707 C C . LEU A 1 91 ? -8.490 3.418 -6.913 1.00 97.38 91 LEU A C 1
ATOM 709 O O . LEU A 1 91 ? -8.122 3.800 -8.023 1.00 97.38 91 LEU A O 1
ATOM 713 N N . LEU A 1 92 ? -7.970 2.329 -6.347 1.00 97.06 92 LEU A N 1
ATOM 714 C CA . LEU A 1 92 ? -7.041 1.439 -7.049 1.00 97.06 92 LEU A CA 1
ATOM 715 C C . LEU A 1 92 ? -7.731 0.756 -8.232 1.00 97.06 92 LEU A C 1
ATOM 717 O O . LEU A 1 92 ? -7.209 0.776 -9.349 1.00 97.06 92 LEU A O 1
ATOM 721 N N . ARG A 1 93 ? -8.950 0.251 -8.013 1.00 95.88 93 ARG A N 1
ATOM 722 C CA . ARG A 1 93 ? -9.778 -0.369 -9.055 1.00 95.88 93 ARG A CA 1
ATOM 723 C C . ARG A 1 93 ? -10.125 0.609 -10.175 1.00 95.88 93 ARG A C 1
ATOM 725 O O . ARG A 1 93 ? -9.996 0.249 -11.340 1.00 95.88 93 ARG A O 1
ATOM 732 N N . SER A 1 94 ? -10.489 1.854 -9.855 1.00 96.81 94 SER A N 1
ATOM 733 C CA . SER A 1 94 ? -10.782 2.877 -10.872 1.00 96.81 94 SER A CA 1
ATOM 734 C C . SER A 1 94 ? -9.560 3.263 -11.712 1.00 96.81 94 SER A C 1
ATOM 736 O O . SER A 1 94 ? -9.709 3.841 -12.782 1.00 96.81 94 SER A O 1
ATOM 738 N N . LYS A 1 95 ? -8.350 2.964 -11.228 1.00 94.81 95 LYS A N 1
ATOM 739 C CA . LYS A 1 95 ? -7.081 3.175 -11.936 1.00 94.81 95 LYS A CA 1
ATOM 740 C C . LYS A 1 95 ? -6.578 1.938 -12.686 1.00 94.81 95 LYS A C 1
ATOM 742 O O . LYS A 1 95 ? -5.507 2.000 -13.277 1.00 94.81 95 LYS A O 1
ATOM 747 N N . GLY A 1 96 ? -7.325 0.834 -12.659 1.00 94.94 96 GLY A N 1
ATOM 748 C CA . GLY A 1 96 ? -6.968 -0.408 -13.346 1.00 94.94 96 GLY A CA 1
ATOM 749 C C . GLY A 1 96 ? -6.013 -1.323 -12.576 1.00 94.94 96 GLY A C 1
ATOM 750 O O . GLY A 1 96 ? -5.555 -2.309 -13.144 1.00 94.94 96 GLY A O 1
ATOM 751 N N . TYR A 1 97 ? -5.727 -1.040 -11.301 1.00 94.75 97 TYR A N 1
ATOM 752 C CA . TYR A 1 97 ? -4.912 -1.927 -10.469 1.00 94.75 97 TYR A CA 1
ATOM 753 C C . TYR A 1 97 ? -5.758 -3.034 -9.852 1.00 94.75 97 TYR A C 1
ATOM 755 O O . TYR A 1 97 ? -6.897 -2.807 -9.424 1.00 94.75 97 TYR A O 1
ATOM 763 N N . ASN A 1 98 ? -5.186 -4.234 -9.786 1.00 90.12 98 ASN A N 1
ATOM 764 C CA . ASN A 1 98 ? -5.837 -5.359 -9.147 1.00 90.12 98 ASN A CA 1
ATOM 765 C C . ASN A 1 98 ? -5.480 -5.412 -7.658 1.00 90.12 98 ASN A C 1
ATOM 767 O O . ASN A 1 98 ? -4.355 -5.115 -7.266 1.00 90.12 98 ASN A O 1
ATOM 771 N N . VAL A 1 99 ? -6.460 -5.783 -6.838 1.00 91.69 99 VAL A N 1
ATOM 772 C CA . VAL A 1 99 ? -6.278 -6.024 -5.406 1.00 91.69 99 VAL A CA 1
ATOM 773 C C . VAL A 1 99 ? -6.948 -7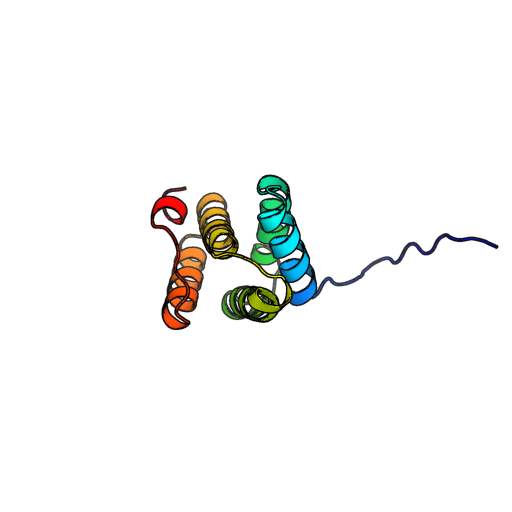.349 -5.086 1.00 91.69 99 VAL A C 1
ATOM 775 O O . VAL A 1 99 ? -8.113 -7.549 -5.443 1.00 91.69 99 VAL A O 1
ATOM 778 N N . SER A 1 100 ? -6.212 -8.254 -4.449 1.00 89.81 100 SER A N 1
ATOM 779 C CA . SER A 1 100 ? -6.716 -9.568 -4.067 1.00 89.81 100 SER A CA 1
ATOM 780 C C . SER A 1 100 ? -7.832 -9.455 -3.027 1.00 89.81 100 SER A C 1
ATOM 782 O O . SER A 1 100 ? -7.772 -8.641 -2.104 1.00 89.81 100 SER A O 1
ATOM 784 N N . ILE A 1 101 ? -8.829 -10.335 -3.131 1.00 82.94 101 ILE A N 1
ATOM 785 C CA . ILE A 1 101 ? -9.895 -10.482 -2.129 1.00 82.94 101 ILE A CA 1
ATOM 786 C C . ILE A 1 101 ? -9.296 -10.851 -0.761 1.00 82.94 101 ILE A C 1
ATOM 788 O O . ILE A 1 101 ? -9.781 -10.388 0.270 1.00 82.94 101 ILE A O 1
ATOM 792 N N . ASP A 1 102 ? -8.185 -11.593 -0.741 1.00 83.75 102 ASP A N 1
ATOM 793 C CA . ASP A 1 102 ? -7.494 -11.981 0.494 1.00 83.75 102 ASP A CA 1
ATOM 794 C C . ASP A 1 102 ? -6.920 -10.778 1.251 1.00 83.75 102 ASP A C 1
ATOM 796 O O . ASP A 1 102 ? -6.755 -10.824 2.469 1.00 83.75 102 ASP A O 1
ATOM 800 N N . ALA A 1 103 ? -6.623 -9.674 0.557 1.00 79.19 103 ALA A N 1
ATOM 801 C CA . ALA A 1 103 ? -6.189 -8.442 1.208 1.00 79.19 103 ALA A CA 1
ATOM 802 C C . ALA A 1 103 ? -7.317 -7.794 2.029 1.00 79.19 103 ALA A C 1
ATOM 804 O O . ALA A 1 103 ? -7.042 -7.133 3.030 1.00 79.19 103 ALA A O 1
ATOM 805 N N . CYS A 1 104 ? -8.573 -8.002 1.627 1.00 75.75 104 CYS A N 1
ATOM 806 C CA . CYS A 1 104 ? -9.755 -7.472 2.305 1.00 75.75 104 CYS A CA 1
ATOM 807 C C . CYS A 1 104 ? -10.170 -8.306 3.529 1.00 75.75 104 CYS A C 1
ATOM 809 O O . CYS A 1 104 ? -10.794 -7.762 4.437 1.00 75.75 104 CYS A O 1
ATOM 811 N N . ASN A 1 105 ? -9.810 -9.594 3.568 1.00 78.69 105 ASN A N 1
ATOM 812 C CA . ASN A 1 105 ? -10.198 -10.551 4.617 1.00 78.69 105 ASN A CA 1
ATOM 813 C C . ASN A 1 105 ? -9.209 -10.630 5.801 1.00 78.69 105 ASN A C 1
ATOM 815 O O . ASN A 1 105 ? -9.297 -11.553 6.611 1.00 78.69 105 ASN A O 1
ATOM 819 N N . ALA A 1 106 ? -8.236 -9.720 5.856 1.00 68.31 106 ALA A N 1
ATOM 820 C CA . ALA A 1 106 ? -7.043 -9.829 6.697 1.00 68.31 106 ALA A CA 1
ATOM 821 C C . ALA A 1 106 ? -7.154 -9.270 8.127 1.00 68.31 106 ALA A C 1
ATOM 823 O O . ALA A 1 106 ? -8.166 -8.622 8.475 1.00 68.31 106 ALA A O 1
#